Protein AF-A0A6G0YFG2-F1 (afdb_monomer_lite)

Radius of gyration: 25.67 Å; chains: 1; bounding box: 73×34×58 Å

Secondary structure (DSSP, 8-state):
--TT-SS-TTS--HHHHHHHHHHHHHHHHT-----HHHHHHHHHHSGGGTTT----GGGS-EEEE--HHHHHHIIIIITTS---EEEEEEEEEEPPPB-STT-PBPPPEEEEEEEEEETTEEEEEEEEEEE-

Organism: Aphis craccivora (NCBI:txid307492)

Foldseek 3Di:
DDPPDPDDPPDDDPVVVVVVVVVVVCVVVVPDDPDVLLVVLQLCPDPVCPPVQPDDPVNWDKDKDDDPVLVVCCVPPPVPDDWDKDKDWAWDPDFFDQRYPVRDTAATKIKIWIWTDDPNDIDTNIIMIGHD

pLDDT: mean 85.3, std 7.73, range [61.25, 95.25]

Structure (mmCIF, N/CA/C/O backbone):
data_AF-A0A6G0YFG2-F1
#
_entry.id   AF-A0A6G0YFG2-F1
#
loop_
_atom_site.group_PDB
_atom_site.id
_atom_site.type_symbol
_atom_site.label_atom_id
_atom_site.label_alt_id
_atom_site.label_comp_id
_atom_site.label_asym_id
_atom_site.label_entity_id
_atom_site.label_seq_id
_atom_site.pdbx_PDB_ins_code
_atom_site.Cartn_x
_atom_site.Cartn_y
_atom_site.Cartn_z
_atom_site.occupancy
_atom_site.B_iso_or_equiv
_atom_site.auth_seq_id
_atom_site.auth_comp_id
_atom_site.auth_asym_id
_atom_site.auth_atom_id
_atom_site.pdbx_PDB_model_num
ATOM 1 N N . MET A 1 1 ? 40.741 14.082 -10.103 1.00 61.25 1 MET A N 1
ATOM 2 C CA . MET A 1 1 ? 42.127 13.954 -10.570 1.00 61.25 1 MET A CA 1
ATOM 3 C C . MET A 1 1 ? 42.829 15.196 -10.120 1.00 61.25 1 MET A C 1
ATOM 5 O O . MET A 1 1 ? 42.389 16.282 -10.489 1.00 61.25 1 MET A O 1
ATOM 9 N N . ASP A 1 2 ? 43.837 15.009 -9.291 1.00 66.94 2 ASP A N 1
ATOM 10 C CA . ASP A 1 2 ? 44.645 16.092 -8.762 1.00 66.94 2 ASP A CA 1
ATOM 11 C C . ASP A 1 2 ? 45.919 16.226 -9.599 1.00 66.94 2 ASP A C 1
ATOM 13 O O . ASP A 1 2 ? 46.330 15.323 -10.335 1.00 66.94 2 ASP A O 1
ATOM 17 N N . TYR A 1 3 ? 46.530 17.406 -9.544 1.00 69.88 3 TYR A N 1
ATOM 18 C CA . TYR A 1 3 ? 47.764 17.671 -10.270 1.00 69.88 3 TYR A CA 1
ATOM 19 C C . TYR A 1 3 ? 48.879 16.734 -9.772 1.00 69.88 3 TYR A C 1
ATOM 21 O O . TYR A 1 3 ? 49.249 16.788 -8.601 1.00 69.88 3 TYR A O 1
ATOM 29 N N . GLY A 1 4 ? 49.416 15.893 -10.665 1.00 73.81 4 GLY A N 1
ATOM 30 C CA . GLY A 1 4 ? 50.453 14.900 -10.347 1.00 73.81 4 GLY A CA 1
ATOM 31 C C . GLY A 1 4 ? 49.994 13.435 -10.371 1.00 73.81 4 GLY A C 1
ATOM 32 O O . GLY A 1 4 ? 50.811 12.553 -10.111 1.00 73.81 4 GLY A O 1
ATOM 33 N N . ASP A 1 5 ? 48.730 13.156 -10.707 1.00 73.62 5 ASP A N 1
ATOM 34 C CA . ASP A 1 5 ? 48.235 11.782 -10.853 1.00 73.62 5 ASP A CA 1
ATOM 35 C C . ASP A 1 5 ? 48.976 10.998 -11.961 1.00 73.62 5 ASP A C 1
ATOM 37 O O . ASP A 1 5 ? 49.206 11.486 -13.068 1.00 73.62 5 ASP A O 1
ATOM 41 N N . LEU A 1 6 ? 49.318 9.732 -11.674 1.00 72.69 6 LEU A N 1
ATOM 42 C CA . LEU A 1 6 ? 50.048 8.817 -12.574 1.00 72.69 6 LEU A CA 1
ATOM 43 C C . LEU A 1 6 ? 49.292 8.475 -13.867 1.00 72.69 6 LEU A C 1
ATOM 45 O O . LEU A 1 6 ? 49.897 8.028 -14.843 1.00 72.69 6 LEU A O 1
ATOM 49 N N . LYS A 1 7 ? 47.964 8.617 -13.863 1.00 68.75 7 LYS A N 1
ATOM 50 C CA . LYS A 1 7 ? 47.119 8.331 -15.022 1.00 68.75 7 LYS A CA 1
ATOM 51 C C . LYS A 1 7 ? 46.753 9.637 -15.722 1.00 68.75 7 LYS A C 1
ATOM 53 O O . LYS A 1 7 ? 46.282 10.559 -15.061 1.00 68.75 7 LYS A O 1
ATOM 58 N N . PRO A 1 8 ? 46.921 9.718 -17.049 1.00 73.88 8 PRO A N 1
ATOM 59 C CA . PRO A 1 8 ? 46.563 10.915 -17.789 1.00 73.88 8 PRO A CA 1
ATOM 60 C C . PRO A 1 8 ? 45.040 11.164 -17.762 1.00 73.88 8 PRO A C 1
ATOM 62 O O . PRO A 1 8 ? 44.251 10.214 -17.720 1.00 73.88 8 PRO A O 1
ATOM 65 N N . PRO A 1 9 ? 44.603 12.438 -17.843 1.00 68.19 9 PRO A N 1
ATOM 66 C CA . PRO A 1 9 ? 43.201 12.843 -17.695 1.00 68.19 9 PRO A CA 1
ATOM 67 C C . PRO A 1 9 ? 42.261 12.334 -18.798 1.00 68.19 9 PRO A C 1
ATOM 69 O O . PRO A 1 9 ? 41.044 12.448 -18.687 1.00 68.19 9 PRO A O 1
ATOM 72 N N . ASN A 1 10 ? 42.820 11.773 -19.868 1.00 73.38 10 ASN A N 1
ATOM 73 C CA . ASN A 1 10 ? 42.105 11.201 -21.004 1.00 73.38 10 ASN A CA 1
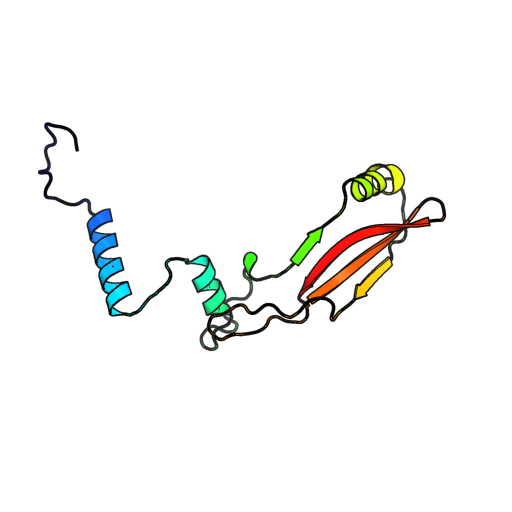ATOM 74 C C . ASN A 1 10 ? 41.683 9.734 -20.796 1.00 73.38 10 ASN A C 1
ATOM 76 O O . ASN A 1 10 ? 40.920 9.208 -21.607 1.00 73.38 10 ASN A O 1
ATOM 80 N N . LEU A 1 11 ? 42.163 9.060 -19.745 1.00 75.56 11 LEU A N 1
ATOM 81 C CA . LEU A 1 11 ? 41.740 7.701 -19.417 1.00 75.56 11 LEU A CA 1
ATOM 82 C C . LEU A 1 11 ? 40.515 7.747 -18.506 1.00 75.56 11 LEU A C 1
ATOM 84 O O . LEU A 1 11 ? 40.601 8.063 -17.322 1.00 75.56 11 LEU A O 1
ATOM 88 N N . TYR A 1 12 ? 39.362 7.401 -19.071 1.00 80.06 12 TYR A N 1
ATOM 89 C CA . TYR A 1 12 ? 38.130 7.272 -18.306 1.00 80.06 12 TYR A CA 1
ATOM 90 C C . TYR A 1 12 ? 38.188 6.081 -17.347 1.00 80.06 12 TYR A C 1
ATOM 92 O O . TYR A 1 12 ? 38.687 5.004 -17.681 1.00 80.06 12 TYR A O 1
ATOM 100 N N . GLU A 1 13 ? 37.588 6.254 -16.173 1.00 83.44 13 GLU A N 1
ATOM 101 C CA . GLU A 1 13 ? 37.398 5.167 -15.222 1.00 83.44 13 GLU A CA 1
ATOM 102 C C . GLU A 1 13 ? 36.525 4.045 -15.803 1.00 83.44 13 GLU A C 1
ATOM 104 O O . GLU A 1 13 ? 35.590 4.269 -16.581 1.00 83.44 13 GLU A O 1
ATOM 109 N N . SER A 1 14 ? 36.784 2.808 -15.375 1.00 86.94 14 SER A N 1
ATOM 110 C CA . SER A 1 14 ? 36.068 1.628 -15.887 1.00 86.94 14 SER A CA 1
ATOM 111 C C . SER A 1 14 ? 34.550 1.688 -15.659 1.00 86.94 14 SER A C 1
ATOM 113 O O . SER A 1 14 ? 33.778 1.096 -16.414 1.00 86.94 14 SER A O 1
ATOM 115 N N . CYS A 1 15 ? 34.097 2.375 -14.607 1.00 88.94 15 C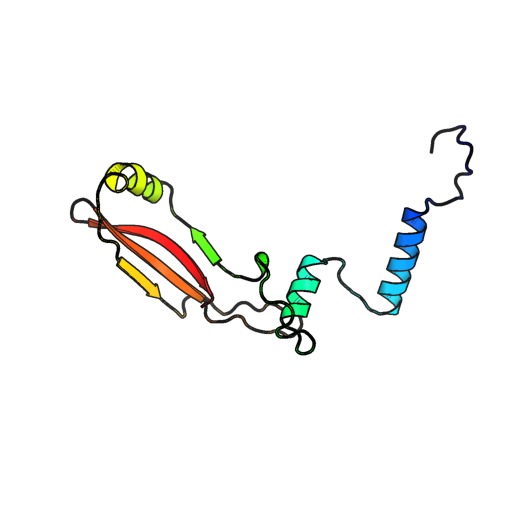YS A N 1
ATOM 116 C CA . CYS A 1 15 ? 32.679 2.592 -14.328 1.00 88.94 15 CYS A CA 1
ATOM 117 C C . CYS A 1 15 ? 32.036 3.539 -15.354 1.00 88.94 15 CYS A C 1
ATOM 119 O O . CYS A 1 15 ? 30.927 3.265 -15.813 1.00 88.94 15 CYS A O 1
ATOM 121 N N . VAL A 1 16 ? 32.756 4.584 -15.776 1.00 88.50 16 VAL A N 1
ATOM 122 C CA . VAL A 1 16 ? 32.312 5.548 -16.792 1.00 88.50 16 VAL A CA 1
ATOM 123 C C . VAL A 1 16 ? 32.171 4.853 -18.142 1.00 88.50 16 VAL A C 1
ATOM 125 O O . VAL A 1 16 ? 31.119 4.942 -18.768 1.00 88.50 16 VAL A O 1
ATOM 128 N N . LEU A 1 17 ? 33.180 4.075 -18.549 1.00 91.00 17 LEU A N 1
ATOM 129 C CA . LEU A 1 17 ? 33.138 3.312 -19.802 1.00 91.00 17 LEU A CA 1
ATOM 130 C C . LEU A 1 17 ? 31.998 2.283 -19.817 1.00 91.00 17 LEU A C 1
ATOM 132 O O . LEU A 1 17 ? 31.284 2.159 -20.813 1.00 91.00 17 LEU A O 1
ATOM 136 N N . ARG A 1 18 ? 31.780 1.572 -18.700 1.00 90.56 18 ARG A N 1
ATOM 137 C CA . ARG A 1 18 ? 30.656 0.632 -18.560 1.00 90.56 18 ARG A CA 1
ATOM 138 C C . ARG A 1 18 ? 29.308 1.335 -18.684 1.00 90.56 18 ARG A C 1
ATOM 140 O O . ARG A 1 18 ? 28.450 0.848 -19.418 1.00 90.56 18 ARG A O 1
ATOM 147 N N . LYS A 1 19 ? 29.128 2.482 -18.020 1.00 90.00 19 LYS A N 1
ATOM 148 C CA . LYS A 1 19 ? 27.871 3.234 -18.091 1.00 90.00 19 LYS A CA 1
ATOM 149 C C . LYS A 1 19 ? 27.628 3.815 -19.483 1.00 90.00 19 LYS A C 1
ATOM 151 O O . LYS A 1 19 ? 26.505 3.729 -19.966 1.00 90.00 19 LYS A O 1
ATOM 156 N N . ALA A 1 20 ? 28.664 4.325 -20.147 1.00 89.94 20 ALA A N 1
ATOM 157 C CA . ALA A 1 20 ? 28.572 4.832 -21.515 1.00 89.94 20 ALA A CA 1
ATOM 158 C C . ALA A 1 20 ? 28.170 3.729 -22.509 1.00 89.94 20 ALA A C 1
ATOM 160 O O . ALA A 1 20 ? 27.267 3.928 -23.321 1.00 89.94 20 ALA A O 1
ATOM 161 N N . LYS A 1 21 ? 28.775 2.534 -22.400 1.00 92.62 21 LYS A N 1
ATOM 162 C CA . LYS A 1 21 ? 28.379 1.365 -23.202 1.00 92.62 21 LYS A CA 1
ATOM 163 C C . LYS A 1 21 ? 26.920 0.983 -22.952 1.00 92.62 21 LYS A C 1
ATOM 165 O O . LYS A 1 21 ? 26.186 0.767 -23.912 1.00 92.62 21 LYS A O 1
ATOM 170 N N . GLN A 1 22 ? 26.505 0.926 -21.685 1.00 89.50 22 GLN A N 1
ATOM 171 C CA . GLN A 1 22 ? 25.120 0.631 -21.317 1.00 89.50 22 GLN A CA 1
ATOM 172 C C . GLN A 1 22 ? 24.160 1.655 -21.937 1.00 89.50 22 GLN A C 1
ATOM 174 O O . GLN A 1 22 ? 23.244 1.266 -22.641 1.00 89.50 22 GLN A O 1
ATOM 179 N N . GLN A 1 23 ? 24.412 2.956 -21.765 1.00 90.00 23 GLN A N 1
ATOM 180 C CA . GLN A 1 23 ? 23.562 4.020 -22.312 1.00 90.00 23 GLN A CA 1
ATOM 181 C C . GLN A 1 23 ? 23.450 3.968 -23.839 1.00 90.00 23 GLN A C 1
ATOM 183 O O . GLN A 1 23 ? 22.374 4.201 -24.388 1.00 90.00 23 GLN A O 1
ATOM 188 N N . TYR A 1 24 ? 24.547 3.660 -24.534 1.00 92.19 24 TYR A N 1
ATOM 189 C CA . TYR A 1 24 ? 24.528 3.475 -25.982 1.00 92.19 24 TYR A CA 1
ATOM 190 C C . TYR A 1 24 ? 23.665 2.274 -26.388 1.00 92.19 24 TYR A C 1
ATOM 192 O O . TYR A 1 24 ? 22.854 2.384 -27.309 1.00 92.19 24 TYR A O 1
ATOM 200 N N . MET A 1 25 ? 23.810 1.142 -25.693 1.00 90.12 25 MET A N 1
ATOM 201 C CA . MET A 1 25 ? 22.988 -0.046 -25.933 1.00 90.12 25 MET A CA 1
ATOM 202 C C . MET A 1 25 ? 21.513 0.217 -25.637 1.00 90.12 25 MET A C 1
ATOM 204 O O . MET A 1 25 ? 20.682 -0.058 -26.495 1.00 90.12 25 MET A O 1
ATOM 208 N N . ASP A 1 26 ? 21.199 0.808 -24.484 1.00 88.56 26 ASP A N 1
ATOM 209 C CA . ASP A 1 26 ? 19.837 1.159 -24.077 1.00 88.56 26 ASP A CA 1
ATOM 210 C C . ASP A 1 26 ? 19.177 2.047 -25.143 1.00 88.56 26 ASP A C 1
ATOM 212 O O . ASP A 1 26 ? 18.074 1.758 -25.600 1.00 88.56 26 ASP A O 1
ATOM 216 N N . LYS A 1 27 ? 19.894 3.068 -25.639 1.00 88.75 27 LYS A N 1
ATOM 217 C CA . LYS A 1 27 ? 19.415 3.943 -26.719 1.00 88.75 27 LYS A CA 1
ATOM 218 C C . LYS A 1 27 ? 19.198 3.193 -28.035 1.00 88.75 27 LYS A C 1
ATOM 220 O O . LYS A 1 27 ? 18.214 3.443 -28.722 1.00 88.75 27 LYS A O 1
ATOM 225 N N . THR A 1 28 ? 20.114 2.298 -28.396 1.00 91.31 28 THR A N 1
ATOM 226 C CA . THR A 1 28 ? 20.032 1.515 -29.641 1.00 91.31 28 THR A CA 1
ATOM 227 C C . THR A 1 28 ? 18.861 0.532 -29.612 1.00 91.31 28 THR A C 1
ATOM 229 O O . THR A 1 28 ? 18.204 0.327 -30.626 1.00 91.31 28 THR A O 1
ATOM 232 N N . LEU A 1 29 ? 18.589 -0.054 -28.446 1.00 87.00 29 LEU A N 1
ATOM 233 C CA . LEU A 1 29 ? 17.512 -1.019 -28.224 1.00 87.00 29 LEU A CA 1
ATOM 234 C C . LEU A 1 29 ? 16.169 -0.357 -27.865 1.00 87.00 29 LEU A C 1
ATOM 236 O O . LEU A 1 29 ? 15.179 -1.062 -27.695 1.00 87.00 29 LEU A O 1
ATOM 240 N N . GLY A 1 30 ? 16.121 0.973 -27.731 1.00 83.75 30 GLY A N 1
ATOM 241 C CA . GLY A 1 30 ? 14.912 1.699 -27.325 1.00 83.75 30 GLY A CA 1
ATOM 242 C C . GLY A 1 30 ? 14.483 1.431 -25.877 1.00 83.75 30 GLY A C 1
ATOM 243 O O . GLY A 1 30 ? 13.308 1.577 -25.542 1.00 83.75 30 GLY A O 1
ATOM 244 N N . VAL A 1 31 ? 15.409 1.013 -25.010 1.00 80.69 31 VAL A N 1
ATOM 245 C CA . VAL A 1 31 ? 15.136 0.769 -23.591 1.00 80.69 31 VAL A CA 1
ATOM 246 C C . VAL A 1 31 ? 15.061 2.110 -22.867 1.00 80.69 31 VAL A C 1
ATOM 248 O O . VAL A 1 31 ? 16.070 2.758 -22.590 1.00 80.69 31 VAL A O 1
ATOM 251 N N . GLU A 1 32 ? 13.838 2.529 -22.552 1.00 70.94 32 GLU A N 1
ATOM 252 C CA . GLU A 1 32 ? 13.558 3.764 -21.823 1.00 70.94 32 GLU A CA 1
ATOM 253 C C . GLU A 1 32 ? 13.087 3.477 -20.391 1.00 70.94 32 GLU A C 1
ATOM 255 O O . GLU A 1 32 ? 12.079 2.795 -20.174 1.00 70.94 32 GLU A O 1
ATOM 260 N N . GLY A 1 33 ? 13.786 4.067 -19.416 1.00 66.44 33 GLY A N 1
ATOM 261 C CA . GLY A 1 33 ? 13.457 3.993 -17.991 1.00 66.44 33 GLY A CA 1
ATOM 262 C C . GLY A 1 33 ? 14.499 3.214 -17.190 1.00 66.44 33 GLY A C 1
ATOM 263 O O . GLY A 1 33 ? 14.515 1.990 -17.186 1.00 66.44 33 GLY A O 1
ATOM 264 N N . ASN A 1 34 ? 15.355 3.933 -16.460 1.00 69.00 34 ASN A N 1
ATOM 265 C CA . ASN A 1 34 ? 16.352 3.352 -15.551 1.00 69.00 34 ASN A CA 1
ATOM 266 C C . ASN A 1 34 ? 15.771 3.085 -14.151 1.00 69.00 34 ASN A C 1
ATOM 268 O O . ASN A 1 34 ? 16.446 3.320 -13.150 1.00 69.00 34 ASN A O 1
ATOM 272 N N . ASP A 1 35 ? 14.515 2.646 -14.067 1.00 82.50 35 ASP A N 1
ATOM 273 C CA . ASP A 1 35 ? 13.889 2.326 -12.787 1.00 82.50 35 ASP A CA 1
ATOM 274 C C . ASP A 1 35 ? 13.664 0.813 -12.669 1.00 82.50 35 ASP A C 1
ATOM 276 O O . ASP A 1 35 ? 12.641 0.298 -13.130 1.00 82.50 35 ASP A O 1
ATOM 280 N N . PRO A 1 36 ? 14.609 0.081 -12.052 1.00 82.38 36 PRO A N 1
ATOM 281 C CA . PRO A 1 36 ? 14.498 -1.365 -11.920 1.00 82.38 36 PRO A CA 1
ATOM 282 C C . PRO A 1 36 ? 13.272 -1.788 -11.102 1.00 82.38 36 PRO A C 1
ATOM 284 O O . PRO A 1 36 ? 12.743 -2.871 -11.340 1.00 82.38 36 PRO A O 1
ATOM 287 N N . ILE A 1 37 ? 12.781 -0.952 -10.177 1.00 82.88 37 ILE A N 1
ATOM 288 C CA . ILE A 1 37 ? 11.590 -1.266 -9.379 1.00 82.88 37 ILE A CA 1
ATOM 289 C C . ILE A 1 37 ? 10.359 -1.256 -10.288 1.00 82.88 37 ILE A C 1
ATOM 291 O O . ILE A 1 37 ? 9.610 -2.234 -10.320 1.00 82.88 37 ILE A O 1
ATOM 295 N N . HIS A 1 38 ? 10.174 -0.193 -11.072 1.00 80.94 38 HIS A N 1
ATOM 296 C CA . HIS A 1 38 ? 9.055 -0.104 -12.015 1.00 80.94 38 HIS A CA 1
ATOM 297 C C . HIS A 1 38 ? 9.144 -1.148 -13.135 1.00 80.94 38 HIS A C 1
ATOM 299 O O . HIS A 1 38 ? 8.110 -1.667 -13.567 1.00 80.94 38 HIS A O 1
ATOM 305 N N . SER A 1 39 ? 10.354 -1.509 -13.569 1.00 84.62 39 SER A N 1
ATOM 306 C CA . SER A 1 39 ? 10.561 -2.594 -14.532 1.00 84.62 39 SER A CA 1
ATOM 307 C C . SER A 1 39 ? 10.092 -3.936 -13.974 1.00 84.62 39 SER A C 1
ATOM 309 O O . SER A 1 39 ? 9.315 -4.621 -14.627 1.00 84.62 39 SER A O 1
ATOM 311 N N . ILE A 1 40 ? 10.465 -4.290 -12.741 1.00 86.25 40 ILE A N 1
ATOM 312 C CA . ILE A 1 40 ? 10.035 -5.551 -12.111 1.00 86.25 40 ILE A CA 1
ATOM 313 C C . ILE A 1 40 ? 8.514 -5.581 -11.891 1.00 86.25 40 ILE A C 1
ATOM 315 O O . ILE A 1 40 ? 7.880 -6.613 -12.116 1.00 86.25 40 ILE A O 1
ATOM 319 N N . ILE A 1 41 ? 7.909 -4.452 -11.499 1.00 85.75 41 ILE A N 1
ATOM 320 C CA . ILE A 1 41 ? 6.445 -4.330 -11.412 1.00 85.75 41 ILE A CA 1
ATOM 321 C C . ILE A 1 41 ? 5.809 -4.576 -12.781 1.00 85.75 41 ILE A C 1
ATOM 323 O O . ILE A 1 41 ? 4.826 -5.306 -12.862 1.00 85.75 41 ILE A O 1
ATOM 327 N N . SER A 1 42 ? 6.364 -3.999 -13.849 1.00 83.44 42 SER A N 1
ATOM 328 C CA . SER A 1 42 ? 5.848 -4.183 -15.210 1.00 83.44 42 SER A CA 1
ATOM 329 C C . SER A 1 42 ? 5.930 -5.648 -15.639 1.00 83.44 42 SER A C 1
ATOM 331 O O . SER A 1 42 ? 4.902 -6.210 -16.012 1.00 83.44 42 SER A O 1
ATOM 333 N N . LEU A 1 43 ? 7.093 -6.288 -15.452 1.00 86.50 43 LEU A N 1
ATOM 334 C CA . LEU A 1 43 ? 7.322 -7.700 -15.775 1.00 86.50 43 LEU A CA 1
ATOM 335 C C . LEU A 1 43 ? 6.310 -8.619 -15.081 1.00 86.50 43 LEU A C 1
ATOM 337 O O . LEU A 1 43 ? 5.785 -9.531 -15.705 1.00 86.50 43 LEU A O 1
ATOM 341 N N . LYS A 1 44 ? 5.964 -8.366 -13.812 1.00 86.50 44 LYS A N 1
ATOM 342 C CA . LYS A 1 44 ? 4.968 -9.177 -13.086 1.00 86.50 44 LYS A CA 1
ATOM 343 C C . LYS A 1 44 ? 3.608 -9.239 -13.794 1.00 86.50 44 LYS A C 1
ATOM 345 O O . LYS A 1 44 ? 2.909 -10.246 -13.682 1.00 86.50 44 LYS A O 1
ATOM 350 N N . HIS A 1 45 ? 3.214 -8.158 -14.462 1.00 83.19 45 HIS A N 1
ATOM 351 C CA . HIS A 1 45 ? 1.919 -8.046 -15.138 1.00 83.19 45 HIS A CA 1
ATOM 352 C C . HIS A 1 45 ? 1.995 -8.381 -16.635 1.00 83.19 45 HIS A C 1
ATOM 354 O O . HIS A 1 45 ? 0.968 -8.360 -17.313 1.00 83.19 45 HIS A O 1
ATOM 360 N N . GLU A 1 46 ? 3.181 -8.677 -17.166 1.00 83.69 46 GLU A N 1
ATOM 361 C CA . GLU A 1 46 ? 3.365 -9.121 -18.547 1.00 83.69 46 GLU A CA 1
ATOM 362 C C . GLU A 1 46 ? 3.032 -10.609 -18.701 1.00 83.69 46 GLU A C 1
ATOM 364 O O . GLU A 1 46 ? 3.272 -11.423 -17.809 1.00 83.69 46 GLU A O 1
ATOM 369 N N . VAL A 1 47 ? 2.467 -10.973 -19.857 1.00 80.00 47 VAL A N 1
ATOM 370 C CA . VAL A 1 47 ? 1.974 -12.337 -20.118 1.00 80.00 47 VAL A CA 1
ATOM 371 C C . VAL A 1 47 ? 3.103 -13.369 -20.035 1.00 80.00 47 VAL A C 1
ATOM 373 O O . VAL A 1 47 ? 2.896 -14.444 -19.482 1.00 80.00 47 VAL A O 1
ATOM 376 N N . GLU A 1 48 ? 4.300 -13.027 -20.521 1.00 84.94 48 GLU A N 1
ATOM 377 C CA . GLU A 1 48 ? 5.466 -13.923 -20.559 1.00 84.94 48 GLU A CA 1
ATOM 378 C C . GLU A 1 48 ? 5.977 -14.322 -19.165 1.00 84.94 48 GLU A C 1
ATOM 380 O O . GLU A 1 48 ? 6.546 -15.398 -18.985 1.00 84.94 48 GLU A O 1
ATOM 385 N N . HIS A 1 49 ? 5.756 -13.478 -18.156 1.00 80.94 49 HIS A N 1
ATOM 386 C CA . HIS A 1 49 ? 6.254 -13.693 -16.794 1.00 80.94 49 HIS A CA 1
ATOM 387 C C . HIS A 1 49 ? 5.128 -13.840 -15.765 1.00 80.94 49 HIS A C 1
ATOM 389 O O . HIS A 1 49 ? 5.378 -13.865 -14.553 1.00 80.94 49 HIS A O 1
ATOM 395 N N . SER A 1 50 ? 3.888 -13.969 -16.242 1.00 77.00 50 SER A N 1
ATOM 396 C CA . SER A 1 50 ? 2.721 -14.173 -15.397 1.00 77.00 50 SER A CA 1
ATOM 397 C C . SER A 1 50 ? 2.879 -15.455 -14.578 1.00 77.00 50 SER A C 1
ATOM 399 O O . SER A 1 50 ? 3.151 -16.528 -15.110 1.00 77.00 50 SER A O 1
ATOM 401 N N . GLY A 1 51 ? 2.745 -15.338 -13.257 1.00 80.25 51 GLY A N 1
ATOM 402 C CA . GLY A 1 51 ? 2.920 -16.457 -12.327 1.00 80.25 51 GLY A CA 1
ATOM 403 C C . GLY A 1 51 ? 4.361 -16.715 -11.874 1.00 80.25 51 GLY A C 1
ATOM 404 O O . GLY A 1 51 ? 4.534 -17.380 -10.858 1.00 80.25 51 GLY A O 1
ATOM 405 N N . SER A 1 52 ? 5.375 -16.139 -12.528 1.00 89.38 52 SER A N 1
ATOM 406 C CA . SER A 1 52 ? 6.783 -16.255 -12.103 1.00 89.38 52 SER A CA 1
ATOM 407 C C . SER A 1 52 ? 7.133 -15.298 -10.959 1.00 89.38 52 SER A C 1
ATOM 409 O O . SER A 1 52 ? 7.968 -15.607 -10.111 1.00 89.38 52 SER A O 1
ATOM 411 N N . ILE A 1 53 ? 6.482 -14.130 -10.908 1.00 86.69 53 ILE A N 1
ATOM 412 C CA . ILE A 1 53 ? 6.660 -13.137 -9.840 1.00 86.69 53 ILE A CA 1
ATOM 413 C C . ILE A 1 53 ? 5.416 -13.130 -8.947 1.00 86.69 53 ILE A C 1
ATOM 415 O O . ILE A 1 53 ? 4.420 -12.463 -9.229 1.00 86.69 53 ILE A O 1
ATOM 419 N N . HIS A 1 54 ? 5.471 -13.865 -7.835 1.00 82.88 54 HIS A N 1
ATOM 420 C CA . HIS A 1 54 ? 4.313 -14.042 -6.953 1.00 82.88 54 HIS A CA 1
ATOM 421 C C . HIS A 1 54 ? 3.927 -12.769 -6.182 1.00 82.88 54 HIS A C 1
ATOM 423 O O . HIS A 1 54 ? 2.744 -12.447 -6.066 1.00 82.88 54 HIS A O 1
ATOM 429 N N . ASN A 1 55 ? 4.901 -12.018 -5.653 1.00 81.38 55 ASN A N 1
ATOM 430 C CA . ASN A 1 55 ? 4.620 -10.832 -4.846 1.00 81.38 55 ASN A CA 1
ATOM 431 C C . ASN A 1 55 ? 5.693 -9.747 -5.001 1.00 81.38 55 ASN A C 1
ATOM 433 O O . ASN A 1 55 ? 6.878 -10.039 -5.108 1.00 81.38 55 ASN A O 1
ATOM 437 N N . ILE A 1 56 ? 5.254 -8.489 -4.974 1.00 83.31 56 ILE A N 1
ATOM 438 C CA . ILE A 1 56 ? 6.101 -7.296 -4.916 1.00 83.31 56 ILE A CA 1
ATOM 439 C C . ILE A 1 56 ? 5.425 -6.361 -3.911 1.00 83.31 56 ILE A C 1
ATOM 441 O O . ILE A 1 56 ? 4.267 -5.990 -4.106 1.00 83.31 56 ILE A O 1
ATOM 445 N N . GLY A 1 57 ? 6.129 -5.974 -2.844 1.00 78.75 57 GLY A N 1
ATOM 446 C CA . GLY A 1 57 ? 5.544 -5.181 -1.753 1.00 78.75 57 GLY A CA 1
ATOM 447 C C . GLY A 1 57 ? 4.909 -3.870 -2.228 1.00 78.75 57 GLY A C 1
ATOM 448 O O . GLY A 1 57 ? 3.757 -3.593 -1.908 1.00 78.75 57 GLY A O 1
ATOM 449 N N . CYS A 1 58 ? 5.610 -3.114 -3.076 1.00 76.88 58 CYS A N 1
ATOM 450 C CA . CYS A 1 58 ? 5.107 -1.864 -3.656 1.00 76.88 58 CYS A CA 1
ATOM 451 C C . CYS A 1 58 ? 4.046 -2.058 -4.761 1.00 76.88 58 CYS A C 1
ATOM 453 O O . CYS A 1 58 ? 3.377 -1.101 -5.146 1.00 76.88 58 CYS A O 1
ATOM 455 N N . ASP A 1 59 ? 3.822 -3.286 -5.246 1.00 79.00 59 ASP A N 1
ATOM 456 C CA . ASP A 1 59 ? 2.737 -3.589 -6.189 1.00 79.00 59 ASP A CA 1
ATOM 457 C C . ASP A 1 59 ? 1.388 -3.834 -5.479 1.00 79.00 59 ASP A C 1
ATOM 459 O O . ASP A 1 59 ? 0.319 -3.892 -6.093 1.00 79.00 59 ASP A O 1
ATOM 463 N N . SER A 1 60 ? 1.371 -3.974 -4.159 1.00 80.38 60 SER A N 1
ATOM 464 C CA . SER A 1 60 ? 0.117 -4.074 -3.416 1.00 80.38 60 SER A CA 1
ATOM 465 C C . SER A 1 60 ? -0.345 -2.703 -2.960 1.00 80.38 60 SER A C 1
ATOM 467 O O . SER A 1 60 ? 0.298 -2.062 -2.142 1.00 80.38 60 SER A O 1
ATOM 469 N N . PHE A 1 61 ? -1.470 -2.233 -3.514 1.00 84.50 61 PHE A N 1
ATOM 470 C CA . PHE A 1 61 ? -2.089 -1.002 -3.034 1.00 84.50 61 PHE A CA 1
ATOM 471 C C . PHE A 1 61 ? -2.818 -1.288 -1.725 1.00 84.50 61 PHE A C 1
ATOM 473 O O . PHE A 1 61 ? -3.848 -1.970 -1.717 1.00 84.50 61 PHE A O 1
ATOM 480 N N . TYR A 1 62 ? -2.272 -0.751 -0.643 1.00 88.69 62 TYR A N 1
ATOM 481 C CA . TYR A 1 62 ? -2.958 -0.601 0.623 1.00 88.69 62 TYR A CA 1
ATOM 482 C C . TYR A 1 62 ? -2.513 0.706 1.282 1.00 88.69 62 TYR A C 1
ATOM 484 O O . TYR A 1 62 ? -1.347 1.087 1.212 1.00 88.69 62 TYR A O 1
ATOM 492 N N . ILE A 1 63 ? -3.450 1.400 1.913 1.00 90.44 63 ILE A N 1
ATOM 493 C CA . ILE A 1 63 ? -3.192 2.595 2.711 1.00 90.44 63 ILE A CA 1
ATOM 494 C C . ILE A 1 63 ? -3.955 2.407 4.006 1.00 90.44 63 ILE A C 1
ATOM 496 O O . ILE A 1 63 ? -5.170 2.233 3.976 1.00 90.44 63 ILE A O 1
ATOM 500 N N . HIS A 1 64 ? -3.249 2.435 5.130 1.00 92.62 64 HIS A N 1
ATOM 501 C CA . HIS A 1 64 ? -3.857 2.537 6.453 1.00 92.62 64 HIS A CA 1
ATOM 502 C C . HIS A 1 64 ? -3.712 3.969 6.928 1.00 92.62 64 HIS A C 1
ATOM 504 O O . HIS A 1 64 ? -2.636 4.553 6.804 1.00 92.62 64 HIS A O 1
ATOM 510 N N . TYR A 1 65 ? -4.786 4.535 7.457 1.00 93.12 65 TYR A N 1
ATOM 511 C CA . TYR A 1 65 ? -4.759 5.889 7.979 1.00 93.12 65 TYR A CA 1
ATOM 512 C C . TYR A 1 65 ? -5.701 6.030 9.166 1.00 93.12 65 TYR A C 1
ATOM 514 O O . TYR A 1 65 ? -6.736 5.370 9.262 1.00 93.12 65 TYR A O 1
ATOM 522 N N . TRP A 1 66 ? -5.317 6.913 10.078 1.00 93.00 66 TRP A N 1
ATOM 523 C CA . TRP A 1 66 ? -6.099 7.297 11.240 1.00 93.00 66 TRP A CA 1
ATOM 524 C C . TRP A 1 66 ? -5.706 8.709 11.668 1.00 93.00 66 TRP A C 1
ATOM 526 O O . TRP A 1 66 ? -4.613 9.202 11.392 1.00 93.00 66 TRP A O 1
ATOM 536 N N . LEU A 1 67 ? -6.625 9.372 12.350 1.00 92.12 67 LEU A N 1
ATOM 537 C CA . LEU A 1 67 ? -6.417 10.649 13.002 1.00 92.12 67 LEU A CA 1
ATOM 538 C C . LEU A 1 67 ? -5.740 10.433 14.364 1.00 92.12 67 LEU A C 1
ATOM 540 O O . LEU A 1 67 ? -6.038 9.445 15.043 1.00 92.12 67 LEU A O 1
ATOM 544 N N . PRO A 1 68 ? -4.937 11.398 14.847 1.00 93.19 68 PRO A N 1
ATOM 545 C CA . PRO A 1 68 ? -4.321 11.323 16.176 1.00 93.19 68 PRO A CA 1
ATOM 546 C C . PRO A 1 68 ? -5.330 11.095 17.313 1.00 93.19 68 PRO A C 1
ATOM 548 O O . PRO A 1 68 ? -5.045 10.404 18.289 1.00 93.19 68 PRO A O 1
ATOM 551 N N . ILE A 1 69 ? -6.552 11.624 17.175 1.00 90.94 69 ILE A N 1
ATOM 552 C CA . ILE A 1 69 ? -7.624 11.410 18.155 1.00 90.94 69 ILE A CA 1
ATOM 553 C C . ILE A 1 69 ? -8.068 9.941 18.229 1.00 90.94 69 ILE A C 1
ATOM 555 O O . ILE A 1 69 ? -8.356 9.444 19.314 1.00 90.94 69 ILE A O 1
ATOM 559 N N . GLN A 1 70 ? -8.090 9.227 17.100 1.00 92.00 70 GLN A N 1
ATOM 560 C CA . GLN A 1 70 ? -8.454 7.808 17.058 1.00 92.00 70 GLN A CA 1
ATOM 561 C C . GLN A 1 70 ? -7.387 6.969 17.765 1.00 92.00 70 GLN A C 1
ATOM 563 O O . GLN A 1 70 ? -7.717 6.099 18.568 1.00 92.00 70 GLN A O 1
ATOM 568 N N . GLU A 1 71 ? -6.112 7.299 17.553 1.00 92.00 71 GLU A N 1
ATOM 569 C CA . GLU A 1 71 ? -4.994 6.668 18.255 1.00 92.00 71 GLU A CA 1
ATOM 570 C C . GLU A 1 71 ? -5.077 6.888 19.773 1.00 92.00 71 GLU A C 1
ATOM 572 O O . GLU A 1 71 ? -4.918 5.944 20.553 1.00 92.00 71 GLU A O 1
ATOM 577 N N . HIS A 1 72 ? -5.391 8.114 20.204 1.00 91.56 72 HIS A N 1
ATOM 578 C CA . HIS A 1 72 ? -5.591 8.421 21.617 1.00 91.56 72 HIS A CA 1
ATOM 579 C C . HIS A 1 72 ? -6.733 7.599 22.224 1.00 91.56 72 HIS A C 1
ATOM 581 O O . HIS A 1 72 ? -6.564 7.030 23.302 1.00 91.56 72 HIS A O 1
ATOM 587 N N . ILE A 1 73 ? -7.875 7.485 21.538 1.00 89.44 73 ILE A N 1
ATOM 588 C CA . ILE A 1 73 ? -9.016 6.673 21.989 1.00 89.44 73 ILE A CA 1
ATOM 589 C C . ILE A 1 73 ? -8.617 5.200 22.125 1.00 89.44 73 ILE A C 1
ATOM 591 O O . ILE A 1 73 ? -8.931 4.581 23.142 1.00 89.44 73 ILE A O 1
ATOM 595 N N . ILE A 1 74 ? -7.880 4.647 21.155 1.00 89.12 74 ILE A N 1
ATOM 596 C CA . ILE A 1 74 ? -7.402 3.260 21.222 1.00 89.12 74 ILE A CA 1
ATOM 597 C C . ILE A 1 74 ? -6.526 3.052 22.458 1.00 89.12 74 ILE A C 1
ATOM 599 O O . ILE A 1 74 ? -6.801 2.164 23.266 1.00 89.12 74 ILE A O 1
ATOM 603 N N . LYS A 1 75 ? -5.507 3.897 22.639 1.00 90.25 75 LYS A N 1
ATOM 604 C CA . LYS A 1 75 ? -4.547 3.774 23.745 1.00 90.25 75 LYS A CA 1
ATOM 605 C C . LYS A 1 75 ? -5.188 3.988 25.116 1.00 90.25 75 LYS A C 1
ATOM 607 O O . LYS A 1 75 ? -4.844 3.285 26.058 1.00 90.25 75 LYS A O 1
ATOM 612 N N . SER A 1 76 ? -6.110 4.941 25.235 1.00 89.50 76 SER A N 1
ATOM 613 C CA . SER A 1 76 ? -6.698 5.321 26.528 1.00 89.50 76 SER A CA 1
ATOM 614 C C . SER A 1 76 ? -7.898 4.465 26.933 1.00 89.50 76 SER A C 1
ATOM 616 O O . SER A 1 76 ? -8.046 4.155 28.112 1.00 89.50 76 SER A O 1
ATOM 618 N N . LYS A 1 77 ? -8.760 4.080 25.982 1.00 84.50 77 LYS A N 1
ATOM 619 C CA . LYS A 1 77 ? -10.069 3.473 26.282 1.00 84.50 77 LYS A CA 1
ATOM 620 C C . LYS A 1 77 ? -10.206 2.020 25.834 1.00 84.50 77 LYS A C 1
ATOM 622 O O . LYS A 1 77 ? -11.011 1.286 26.404 1.00 84.50 77 LYS A O 1
ATOM 627 N N . LEU A 1 78 ? -9.438 1.587 24.833 1.00 83.25 78 LEU A N 1
ATOM 628 C CA . LEU A 1 78 ? -9.593 0.258 24.226 1.00 83.25 78 LEU A CA 1
ATOM 629 C C . LEU A 1 78 ? -8.462 -0.707 24.605 1.00 83.25 78 LEU A C 1
ATOM 631 O O . LEU A 1 78 ? -8.708 -1.900 24.702 1.00 83.25 78 LEU A O 1
ATOM 635 N N . TYR A 1 79 ? -7.251 -0.214 24.882 1.00 80.00 79 TYR A N 1
ATOM 636 C CA . TYR A 1 79 ? -6.061 -1.055 25.077 1.00 80.00 79 TYR A CA 1
ATOM 637 C C . TYR A 1 79 ? -6.200 -2.110 26.191 1.00 80.00 79 TYR A C 1
ATOM 639 O O . TYR A 1 79 ? -5.755 -3.242 26.033 1.00 80.00 79 TYR A O 1
ATOM 647 N N . ASN A 1 80 ? -6.860 -1.759 27.297 1.00 80.38 80 ASN A N 1
ATOM 648 C CA . ASN A 1 80 ? -7.010 -2.635 28.465 1.00 80.38 80 ASN A CA 1
ATOM 649 C C . ASN A 1 80 ? -8.386 -3.312 28.563 1.00 80.38 80 ASN A C 1
ATOM 651 O O . ASN A 1 80 ? -8.680 -3.949 29.573 1.00 80.38 80 ASN A O 1
ATOM 655 N N . SER A 1 81 ? -9.255 -3.163 27.558 1.00 78.50 81 SER A N 1
ATOM 656 C CA . SER A 1 81 ? -10.608 -3.722 27.598 1.00 78.50 81 SER A CA 1
ATOM 657 C C . SER A 1 81 ? -10.912 -4.550 26.354 1.00 78.50 81 SER A C 1
ATOM 659 O O . SER A 1 81 ? -10.553 -4.196 25.235 1.00 78.50 81 SER A O 1
ATOM 661 N N . ARG A 1 82 ? -11.599 -5.685 26.533 1.00 80.94 82 ARG A N 1
ATOM 662 C CA . ARG A 1 82 ? -12.140 -6.427 25.389 1.00 80.94 82 ARG A CA 1
ATOM 663 C C . ARG A 1 82 ? -13.323 -5.647 24.838 1.00 80.94 82 ARG A C 1
ATOM 665 O O . ARG A 1 82 ? -14.323 -5.467 25.531 1.00 80.94 82 ARG A O 1
ATOM 672 N N . LYS A 1 83 ? -13.196 -5.188 23.599 1.00 83.88 83 LYS A N 1
ATOM 673 C CA . LYS A 1 83 ? -14.208 -4.396 22.906 1.00 83.88 83 LYS A CA 1
ATOM 674 C C . LYS A 1 83 ? -14.547 -5.046 21.577 1.00 83.88 83 LYS A C 1
ATOM 676 O O . LYS A 1 83 ? -13.674 -5.582 20.897 1.00 83.88 83 LYS A O 1
ATOM 681 N N . THR A 1 84 ? -15.828 -5.012 21.235 1.00 89.06 84 THR A N 1
ATOM 682 C CA . THR A 1 84 ? -16.314 -5.500 19.948 1.00 89.06 84 THR A CA 1
ATOM 683 C C . THR A 1 84 ? -16.050 -4.440 18.896 1.00 89.06 84 THR A C 1
ATOM 685 O O . THR A 1 84 ? -16.486 -3.299 19.038 1.00 89.06 84 THR A O 1
ATOM 688 N N . ILE A 1 85 ? -15.359 -4.834 17.833 1.00 92.12 85 ILE A N 1
ATOM 689 C CA . ILE A 1 85 ? -15.192 -4.011 16.641 1.00 92.12 85 ILE A CA 1
ATOM 690 C C . ILE A 1 85 ? -16.142 -4.502 15.554 1.00 92.12 85 ILE A C 1
ATOM 692 O O . ILE A 1 85 ? -16.379 -5.703 15.424 1.00 92.12 85 ILE A O 1
ATOM 696 N N . CYS A 1 86 ? -16.642 -3.576 14.746 1.00 93.81 86 CYS A N 1
ATOM 697 C CA . CYS A 1 86 ? -17.328 -3.890 13.501 1.00 93.81 86 CYS A CA 1
ATOM 698 C C . CYS A 1 86 ? -16.486 -3.362 12.342 1.00 93.81 86 CYS A C 1
ATOM 700 O O . CYS A 1 86 ? -15.929 -2.263 12.416 1.00 93.81 86 CYS A O 1
ATOM 702 N N . VAL A 1 87 ? -16.394 -4.151 11.275 1.00 94.69 87 VAL A N 1
ATOM 703 C CA . VAL A 1 87 ? -15.653 -3.794 10.065 1.00 94.69 87 VAL A CA 1
ATOM 704 C C . VAL A 1 87 ? -16.638 -3.742 8.913 1.00 94.69 87 VAL A C 1
ATOM 706 O O . VAL A 1 87 ? -17.300 -4.735 8.623 1.00 94.69 87 VAL A O 1
ATOM 709 N N . ASP A 1 88 ? -16.722 -2.584 8.273 1.00 94.56 88 ASP A N 1
ATOM 710 C CA . ASP A 1 88 ? -17.465 -2.398 7.030 1.00 94.56 88 ASP A CA 1
ATOM 711 C C . ASP A 1 88 ? -16.492 -2.289 5.854 1.00 94.56 88 ASP A C 1
ATOM 713 O O . ASP A 1 88 ? -15.406 -1.726 6.009 1.00 94.56 88 ASP A O 1
ATOM 717 N N . ALA A 1 89 ? -16.877 -2.826 4.695 1.00 94.06 89 ALA A N 1
ATOM 718 C CA . ALA A 1 89 ? -16.090 -2.793 3.468 1.00 94.06 89 ALA A CA 1
ATOM 719 C C . ALA A 1 89 ? -16.931 -2.201 2.332 1.00 94.06 89 ALA A C 1
ATOM 721 O O . ALA A 1 89 ? -17.707 -2.897 1.677 1.00 94.06 89 ALA A O 1
ATOM 722 N N . THR A 1 90 ? -16.748 -0.909 2.075 1.00 94.12 90 THR A N 1
ATOM 723 C CA . THR A 1 90 ? -17.470 -0.192 1.022 1.00 94.12 90 THR A CA 1
ATOM 724 C C . THR A 1 90 ? -16.639 -0.163 -0.267 1.00 94.12 90 THR A C 1
ATOM 726 O O . THR A 1 90 ? -15.509 0.331 -0.289 1.00 94.12 90 THR A O 1
ATOM 729 N N . GLY A 1 91 ? -17.192 -0.701 -1.356 1.00 92.00 91 GLY A N 1
ATOM 730 C CA . GLY A 1 91 ? -16.597 -0.648 -2.697 1.00 92.00 91 GLY A CA 1
ATOM 731 C C . GLY A 1 91 ? -16.977 0.614 -3.479 1.00 92.00 91 GLY A C 1
ATOM 732 O O . GLY A 1 91 ? -17.728 1.459 -3.001 1.00 92.00 91 GLY A O 1
ATOM 733 N N . SER A 1 92 ? -16.475 0.727 -4.710 1.00 88.44 92 SER A N 1
ATOM 734 C CA . SER A 1 92 ? -16.874 1.758 -5.691 1.00 88.44 92 SER A CA 1
ATOM 735 C C . SER A 1 92 ? -16.568 3.219 -5.325 1.00 88.44 92 SER A C 1
ATOM 737 O O . SER A 1 92 ? -16.935 4.118 -6.075 1.00 88.44 92 SER A O 1
ATOM 739 N N . LEU A 1 93 ? -15.868 3.477 -4.216 1.00 90.12 93 LEU A N 1
ATOM 740 C CA . LEU A 1 93 ? -15.437 4.827 -3.829 1.00 90.12 93 LEU A CA 1
ATOM 741 C C . LEU A 1 93 ? -14.164 5.280 -4.554 1.00 90.12 93 LEU A C 1
ATOM 743 O O . LEU A 1 93 ? -13.902 6.476 -4.656 1.00 90.12 93 LEU A O 1
ATOM 747 N N . VAL A 1 94 ? -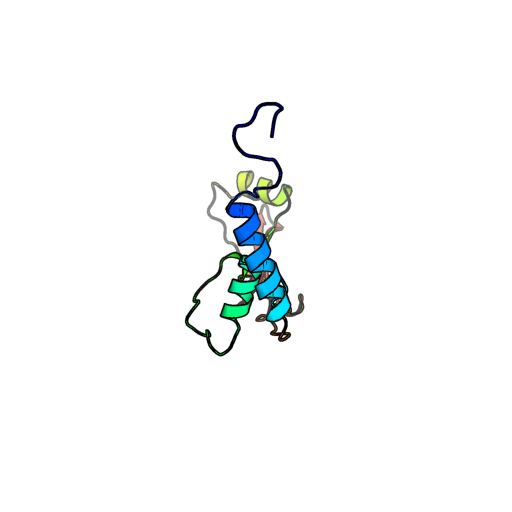13.351 4.329 -5.022 1.00 89.56 94 VAL A N 1
ATOM 748 C CA . VAL A 1 94 ? -12.050 4.581 -5.647 1.00 89.56 94 VAL A CA 1
ATOM 749 C C . VAL A 1 94 ? -11.991 3.855 -6.983 1.00 89.56 94 VAL A C 1
ATOM 751 O O . VAL A 1 94 ? -12.334 2.675 -7.078 1.00 89.56 94 VAL A O 1
ATOM 754 N N . LEU A 1 95 ? -11.544 4.567 -8.018 1.00 88.50 95 LEU A N 1
ATOM 755 C CA . LEU A 1 95 ? -11.327 3.983 -9.336 1.00 88.50 95 LEU A CA 1
ATOM 756 C C . LEU A 1 95 ? -10.122 3.025 -9.310 1.00 88.50 95 LEU A C 1
ATOM 758 O O . LEU A 1 95 ? -9.134 3.307 -8.626 1.00 88.50 95 LEU A O 1
ATOM 762 N N . PRO A 1 96 ? -10.161 1.918 -10.071 1.00 86.31 96 PRO A N 1
ATOM 763 C CA . PRO A 1 96 ? -9.001 1.054 -10.251 1.00 86.31 96 PRO A CA 1
ATOM 764 C C . PRO A 1 96 ? -7.760 1.827 -10.711 1.00 86.31 96 PRO A C 1
ATOM 766 O O . PRO A 1 96 ? -7.833 2.715 -11.562 1.00 86.31 96 PRO A O 1
ATOM 769 N N . ILE A 1 97 ? -6.598 1.463 -10.171 1.00 86.00 97 ILE A N 1
ATOM 770 C CA . ILE A 1 97 ? -5.323 2.102 -10.503 1.00 86.00 97 ILE A CA 1
ATOM 771 C C . ILE A 1 97 ? -4.796 1.504 -11.804 1.00 86.00 97 ILE A C 1
ATOM 773 O O . ILE A 1 97 ? -4.724 0.283 -11.949 1.00 86.00 97 ILE A O 1
ATOM 777 N N . THR A 1 98 ? -4.376 2.363 -12.731 1.00 84.75 98 THR A N 1
ATOM 778 C CA . THR A 1 98 ? -3.667 1.939 -13.945 1.00 84.75 98 THR A CA 1
ATOM 779 C C . THR A 1 98 ? -2.189 1.744 -13.614 1.00 84.75 98 THR A C 1
ATOM 781 O O . THR A 1 98 ? -1.540 2.694 -13.185 1.00 84.75 98 THR A O 1
ATOM 784 N N . ARG A 1 99 ? -1.660 0.520 -13.757 1.00 72.12 99 ARG A N 1
ATOM 785 C CA . ARG A 1 99 ? -0.320 0.168 -13.240 1.00 72.12 99 ARG A CA 1
ATOM 786 C C . ARG A 1 99 ? 0.796 0.143 -14.271 1.00 72.12 99 ARG A C 1
ATOM 788 O O . ARG A 1 99 ? 1.925 0.485 -13.941 1.00 72.12 99 ARG A O 1
ATOM 795 N N . THR A 1 100 ? 0.513 -0.297 -15.488 1.00 71.56 100 THR A N 1
ATOM 796 C CA . THR A 1 100 ? 1.555 -0.572 -16.486 1.00 71.56 100 THR A CA 1
ATOM 797 C C . THR A 1 100 ? 1.361 0.250 -17.750 1.00 71.56 100 THR A C 1
ATOM 799 O O . THR A 1 100 ? 0.278 0.785 -18.001 1.00 71.56 100 THR A O 1
ATOM 802 N N . LYS A 1 101 ? 2.407 0.311 -18.589 1.00 68.56 101 LYS A N 1
ATOM 803 C CA . LYS A 1 101 ? 2.343 0.918 -19.933 1.00 68.56 101 LYS A CA 1
ATOM 804 C C . LYS A 1 101 ? 1.207 0.319 -20.781 1.00 68.56 101 LYS A C 1
ATOM 806 O O . LYS A 1 101 ? 0.582 1.030 -21.561 1.00 68.56 101 LYS A O 1
ATOM 811 N N . ASN A 1 102 ? 0.862 -0.946 -20.527 1.00 71.62 102 ASN A N 1
ATOM 812 C CA . ASN A 1 102 ? -0.232 -1.674 -21.176 1.00 71.62 102 ASN A CA 1
ATOM 813 C C . ASN A 1 102 ? -1.626 -1.332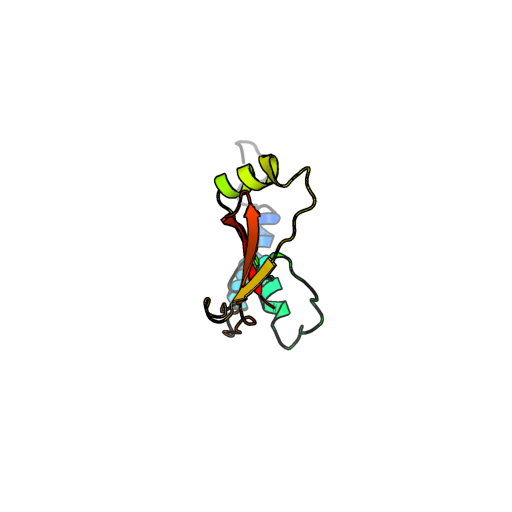 -20.613 1.00 71.62 102 ASN A C 1
ATOM 815 O O . ASN A 1 102 ? -2.603 -1.998 -20.942 1.00 71.62 102 ASN A O 1
ATOM 819 N N . LYS A 1 103 ? -1.732 -0.306 -19.757 1.00 77.75 103 LYS A N 1
ATOM 820 C CA . LYS A 1 103 ? -2.977 0.182 -19.142 1.00 77.75 103 LYS A CA 1
ATOM 821 C C . LYS A 1 103 ? -3.761 -0.883 -18.366 1.00 77.75 103 LYS A C 1
ATOM 823 O O . LYS A 1 103 ? -4.984 -0.808 -18.261 1.00 77.75 103 LYS A O 1
ATOM 828 N N . ILE A 1 104 ? -3.057 -1.855 -17.788 1.00 81.19 104 ILE A N 1
ATOM 829 C CA . ILE A 1 104 ? -3.680 -2.882 -16.951 1.00 81.19 104 ILE A CA 1
ATOM 830 C C . ILE A 1 104 ? -4.228 -2.219 -15.684 1.00 81.19 104 ILE A C 1
ATOM 832 O O . ILE A 1 104 ? -3.519 -1.474 -14.995 1.00 81.19 104 ILE A O 1
ATOM 836 N N . GLN A 1 105 ? -5.502 -2.485 -15.400 1.00 83.88 105 GLN A N 1
ATOM 837 C CA . GLN A 1 105 ? -6.200 -1.985 -14.221 1.00 83.88 105 GLN A CA 1
ATOM 838 C C . GLN A 1 105 ? -5.984 -2.910 -13.023 1.00 83.88 105 GLN A C 1
ATOM 840 O O . GLN A 1 105 ? -5.899 -4.130 -13.160 1.00 83.88 105 GLN A O 1
ATOM 845 N N . SER A 1 106 ? -5.912 -2.330 -11.826 1.00 83.00 106 SER A N 1
ATOM 846 C CA . SER A 1 106 ? -5.940 -3.098 -10.584 1.00 83.00 106 SER A CA 1
ATOM 847 C C . SER A 1 106 ? -7.306 -3.750 -10.349 1.00 83.00 106 SER A C 1
ATOM 849 O O . SER A 1 106 ? -8.318 -3.330 -10.903 1.00 83.00 106 SER A O 1
ATOM 851 N N . ALA A 1 107 ? -7.355 -4.714 -9.428 1.00 85.19 107 ALA A N 1
ATOM 852 C CA . ALA A 1 107 ? -8.616 -5.137 -8.827 1.00 85.19 107 ALA A CA 1
ATOM 853 C C . ALA A 1 107 ? -9.333 -3.961 -8.131 1.00 85.19 107 ALA A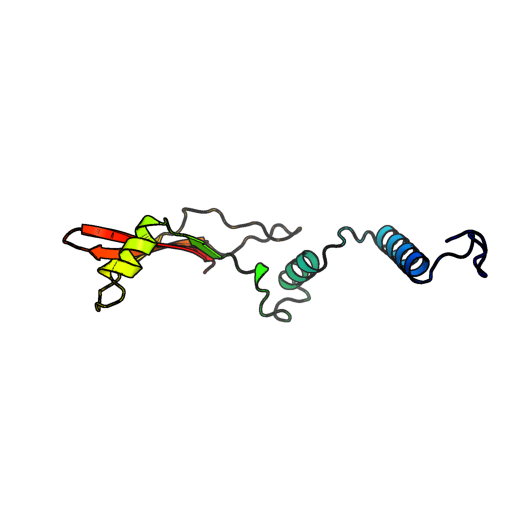 C 1
ATOM 855 O O . ALA A 1 107 ? -8.734 -2.904 -7.880 1.00 85.19 107 ALA A O 1
ATOM 856 N N . TYR A 1 108 ? -10.612 -4.165 -7.801 1.00 89.50 108 TYR A N 1
ATOM 857 C CA . TYR A 1 108 ? -11.404 -3.200 -7.043 1.00 89.50 108 TYR A CA 1
ATOM 858 C C . TYR A 1 108 ? -10.746 -2.872 -5.700 1.00 89.50 108 TYR A C 1
ATOM 860 O O . TYR A 1 108 ? -10.259 -3.753 -4.985 1.00 89.50 108 TYR A O 1
ATOM 868 N N . ILE A 1 109 ? -10.752 -1.582 -5.373 1.00 92.12 109 ILE A N 1
ATOM 869 C CA . ILE A 1 109 ? -10.245 -1.049 -4.114 1.00 92.12 109 ILE A CA 1
ATOM 870 C C . ILE A 1 109 ? -11.436 -0.829 -3.188 1.00 92.12 109 ILE A C 1
ATOM 872 O O . ILE A 1 109 ? -12.416 -0.184 -3.564 1.00 92.12 109 ILE A O 1
ATOM 876 N N . PHE A 1 110 ? -11.336 -1.358 -1.975 1.00 94.12 110 PHE A N 1
ATOM 877 C CA . PHE A 1 110 ? -12.362 -1.244 -0.947 1.00 94.12 110 PHE A CA 1
ATOM 878 C C . PHE A 1 110 ? -11.896 -0.300 0.155 1.00 94.12 110 PHE A C 1
ATOM 880 O O . PHE A 1 110 ? -10.731 -0.338 0.556 1.00 94.12 110 PHE A O 1
ATOM 887 N N . LEU A 1 111 ? -12.819 0.524 0.653 1.00 94.69 111 LEU A N 1
ATOM 888 C CA . LEU A 1 111 ? -12.660 1.260 1.899 1.00 94.69 111 LEU A CA 1
ATOM 889 C C . LEU A 1 111 ? -13.156 0.394 3.049 1.00 94.69 111 LEU A C 1
ATOM 891 O O . LEU A 1 111 ? -14.356 0.201 3.232 1.00 94.69 111 LEU A O 1
ATOM 895 N N . TYR A 1 112 ? -12.211 -0.085 3.838 1.00 95.25 112 TYR A N 1
ATOM 896 C CA . TYR A 1 112 ? -12.447 -0.724 5.112 1.00 95.25 112 TYR A CA 1
ATOM 897 C C . TYR A 1 112 ? -12.526 0.337 6.200 1.00 95.25 112 TYR A C 1
ATOM 899 O O . TYR A 1 112 ? -11.604 1.137 6.378 1.00 95.25 112 TYR A O 1
ATOM 907 N N . LYS A 1 113 ? -13.620 0.336 6.953 1.00 94.94 113 LYS A N 1
ATOM 908 C CA . LYS A 1 113 ? -13.803 1.208 8.109 1.00 94.94 113 LYS A CA 1
ATOM 909 C C . LYS A 1 113 ? -14.022 0.349 9.340 1.00 94.94 113 LYS A C 1
ATOM 911 O O . LYS A 1 113 ? -14.962 -0.438 9.397 1.00 94.94 113 LYS A O 1
ATOM 916 N N . VAL A 1 114 ? -13.158 0.530 10.331 1.00 94.31 114 VAL A N 1
ATOM 917 C CA . VAL A 1 114 ? -13.263 -0.146 11.622 1.00 94.31 114 VAL A CA 1
ATOM 918 C C . VAL A 1 114 ? -13.916 0.809 12.606 1.00 94.31 114 VAL A C 1
ATOM 920 O O . VAL A 1 114 ? -13.420 1.915 12.839 1.00 94.31 114 VAL A O 1
ATOM 923 N N . ILE A 1 115 ? -15.035 0.384 13.179 1.00 94.31 115 ILE A N 1
ATOM 924 C CA . ILE A 1 115 ? -15.800 1.140 14.169 1.00 94.31 115 ILE A CA 1
ATOM 925 C C . ILE A 1 115 ? -15.912 0.345 15.467 1.00 94.31 115 ILE A C 1
ATOM 927 O O . ILE A 1 115 ? -15.910 -0.884 15.468 1.00 94.31 115 ILE A O 1
ATOM 931 N N . THR A 1 116 ? -16.025 1.058 16.579 1.00 92.94 116 THR A N 1
ATOM 932 C CA . THR A 1 116 ? -16.295 0.478 17.896 1.00 92.94 116 THR A CA 1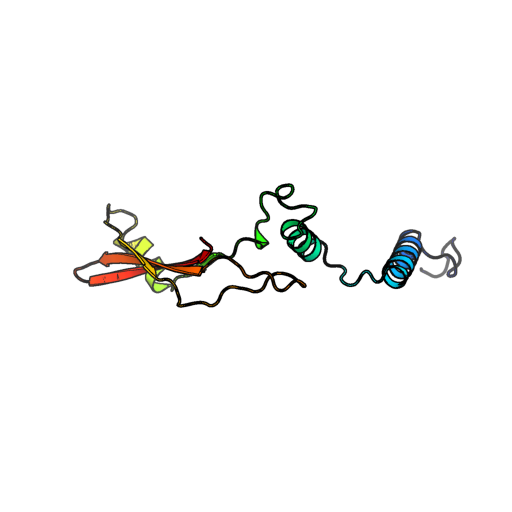
ATOM 933 C C . THR A 1 116 ? -17.214 1.400 18.679 1.00 92.94 116 THR A C 1
ATOM 935 O O . THR A 1 116 ? -17.312 2.598 18.402 1.00 92.94 116 THR A O 1
ATOM 938 N N . GLU A 1 117 ? -17.872 0.834 19.678 1.00 91.81 117 GLU A N 1
ATOM 939 C CA . GLU A 1 117 ? -18.597 1.592 20.685 1.00 91.81 117 GLU A CA 1
ATOM 940 C C . GLU A 1 117 ? -17.628 2.065 21.784 1.00 91.81 117 GLU A C 1
ATOM 942 O O . GLU A 1 117 ? -16.777 1.305 22.260 1.00 91.81 117 GLU A O 1
ATOM 947 N N . VAL A 1 118 ? -17.739 3.345 22.145 1.00 89.50 118 VAL A N 1
ATOM 948 C CA . VAL A 1 118 ? -17.040 3.984 23.262 1.00 89.50 118 VAL A CA 1
ATOM 949 C C . VAL A 1 118 ? -18.003 4.956 23.942 1.00 89.50 118 VAL A C 1
ATOM 951 O O . VAL A 1 118 ? -18.440 5.926 23.323 1.00 89.50 118 VAL A O 1
ATOM 954 N N . ASP A 1 119 ? -18.288 4.730 25.223 1.00 87.94 119 ASP A N 1
ATOM 955 C CA . ASP A 1 119 ? -19.112 5.598 26.078 1.00 87.94 119 ASP A CA 1
ATOM 956 C C . ASP A 1 119 ? -20.482 5.964 25.464 1.00 87.94 119 ASP A C 1
ATOM 958 O O . ASP A 1 119 ? -20.899 7.124 25.438 1.00 87.94 119 ASP A O 1
ATOM 962 N N . GLY A 1 120 ? -21.172 4.971 24.910 1.00 88.75 120 GLY A N 1
ATOM 963 C CA . GLY A 1 120 ? -22.465 5.078 24.237 1.00 88.75 120 GLY A CA 1
ATOM 964 C C . GLY A 1 120 ? -22.401 5.619 22.807 1.00 88.75 120 GLY A C 1
ATOM 965 O O . GLY A 1 120 ? -23.445 5.827 22.190 1.00 88.75 120 GLY A O 1
ATOM 966 N N . LYS A 1 121 ? -21.206 5.873 22.256 1.00 90.06 121 LYS A N 1
ATOM 967 C CA . LYS A 1 121 ? -21.026 6.460 20.919 1.00 90.06 121 LYS A CA 1
ATOM 968 C C . LYS A 1 121 ? -20.306 5.501 19.984 1.00 90.06 121 LYS A C 1
ATOM 970 O O . LYS A 1 121 ? -19.311 4.886 20.350 1.00 90.06 121 LYS A O 1
ATOM 975 N N . THR A 1 122 ? -20.776 5.422 18.741 1.00 92.31 122 THR A N 1
ATOM 976 C CA . THR A 1 122 ? -20.075 4.686 17.681 1.00 92.31 122 THR A CA 1
ATOM 977 C C . THR A 1 122 ? -19.002 5.578 17.076 1.00 92.31 122 THR A C 1
ATOM 979 O O . THR A 1 122 ? -19.309 6.626 16.508 1.00 92.31 122 THR A O 1
ATOM 982 N N . ILE A 1 123 ? -17.743 5.167 17.197 1.00 91.69 123 ILE A N 1
ATOM 983 C CA . ILE A 1 123 ? -16.587 5.952 16.764 1.00 91.69 123 ILE A CA 1
ATOM 984 C C . ILE A 1 123 ? -15.748 5.116 15.790 1.00 91.69 123 ILE A C 1
ATOM 986 O O . ILE A 1 123 ? -15.478 3.943 16.064 1.00 91.69 123 ILE A O 1
ATOM 990 N N . PRO A 1 124 ? -15.308 5.684 14.652 1.00 92.06 124 PRO A N 1
ATOM 991 C CA . PRO A 1 124 ? -14.308 5.035 13.817 1.00 92.06 124 PRO A CA 1
ATOM 992 C C . PRO A 1 124 ? -12.949 5.051 14.505 1.00 92.06 124 PRO A C 1
ATOM 994 O O . PRO A 1 124 ? -12.510 6.091 14.988 1.00 92.06 124 PRO A O 1
ATOM 997 N N . ILE A 1 125 ? -12.242 3.929 14.482 1.00 92.44 125 ILE A N 1
ATOM 998 C CA . ILE A 1 125 ? -10.918 3.793 15.105 1.00 92.44 125 ILE A CA 1
ATOM 999 C C . ILE A 1 125 ? -9.800 3.555 14.095 1.00 92.44 125 ILE A C 1
ATOM 1001 O O . ILE A 1 125 ? -8.651 3.859 14.390 1.00 92.44 125 ILE A O 1
ATOM 1005 N N . SER A 1 126 ? -10.125 3.050 12.906 1.00 92.00 126 SER A N 1
ATOM 1006 C CA . SER A 1 126 ? -9.158 2.859 11.827 1.00 92.00 126 SER A CA 1
ATOM 1007 C C . SER A 1 126 ? -9.854 2.827 10.472 1.00 92.00 126 SER A C 1
ATOM 1009 O O . SER A 1 126 ? -11.033 2.461 10.368 1.00 92.00 126 SER A O 1
ATOM 1011 N N . GLN A 1 127 ? -9.121 3.220 9.437 1.00 94.75 127 GLN A N 1
ATOM 1012 C CA . GLN A 1 127 ? -9.554 3.193 8.057 1.00 94.75 127 GLN A CA 1
ATOM 1013 C C . GLN A 1 127 ? -8.442 2.622 7.180 1.00 94.75 127 GLN A C 1
ATOM 1015 O O . GLN A 1 127 ? -7.256 2.901 7.367 1.00 94.75 127 GLN A O 1
ATOM 1020 N N . GLN A 1 128 ? -8.843 1.830 6.194 1.00 94.94 128 GLN A N 1
ATOM 1021 C CA . GLN A 1 128 ? -7.935 1.221 5.241 1.00 94.94 128 GLN A CA 1
ATOM 1022 C C . GLN A 1 128 ? -8.536 1.273 3.841 1.00 94.94 128 GLN A C 1
ATOM 1024 O O . GLN A 1 128 ? -9.673 0.872 3.638 1.00 94.94 128 GLN A O 1
ATOM 1029 N N . LEU A 1 129 ? -7.752 1.691 2.855 1.00 93.81 129 LEU A N 1
ATOM 1030 C CA . LEU A 1 129 ? -8.034 1.405 1.452 1.00 93.81 129 LEU A CA 1
ATOM 1031 C C . LEU A 1 129 ? -7.159 0.234 1.028 1.00 93.81 129 LEU A C 1
ATOM 1033 O O . LEU A 1 129 ? -5.950 0.298 1.227 1.00 93.81 129 LEU A O 1
ATOM 1037 N N . SER A 1 130 ? -7.715 -0.822 0.442 1.00 92.19 130 SER A N 1
ATOM 1038 C CA . SER A 1 130 ? -6.887 -1.886 -0.140 1.00 92.19 130 SER A CA 1
ATOM 1039 C C . SER A 1 130 ? -7.545 -2.578 -1.320 1.00 92.19 130 SER A C 1
ATOM 1041 O O . SER A 1 130 ? -8.771 -2.654 -1.415 1.00 92.19 130 SER A O 1
ATOM 1043 N N . LYS A 1 131 ? -6.704 -3.104 -2.215 1.00 88.12 131 LYS A N 1
ATOM 1044 C CA . LYS A 1 131 ? -7.149 -4.026 -3.265 1.00 88.12 131 LYS A CA 1
ATOM 1045 C C . LYS A 1 131 ? -7.602 -5.358 -2.649 1.00 88.12 131 LYS A C 1
ATOM 1047 O O . LYS A 1 131 ? -7.003 -5.795 -1.664 1.00 88.12 131 LYS A O 1
ATOM 1052 N N . LYS A 1 132 ? -8.643 -5.964 -3.221 1.00 68.88 132 LYS A N 1
ATOM 1053 C CA . LYS A 1 132 ? -9.012 -7.364 -2.954 1.00 68.88 132 LYS A CA 1
ATOM 1054 C C . LYS A 1 132 ? -8.110 -8.322 -3.731 1.00 68.88 132 LYS A C 1
ATOM 1056 O O . LYS A 1 132 ? -7.652 -7.927 -4.828 1.00 68.88 132 LYS A O 1
#

Sequence (132 aa):
MDYGDLKPPNLYESCVLRKAKQQYMDKTLGVEGNDPIHSIISLKHEVEHSGSIHNIGCDSFYIHYWLPIQEHIIKSKLYNSRKTICVDATGSLVLPITRTKNKIQSAYIFLYKVITEVDGKTIPISQQLSKK